Protein AF-A0A8T4UN15-F1 (afdb_monomer)

Mean predicted aligned error: 7.24 Å

Radius of gyration: 23.16 Å; Cα contacts (8 Å, |Δi|>4): 107; chains: 1; bounding box: 73×27×54 Å

Secondary structure (DSSP, 8-state):
-HHHHHHHHHHHHHHHHHH-HHHHHHHHHHHHHHHHHHHHHTTGGGGB-TTT-SBPPPSSHHHHHHHHHHHHHHHHSS--SEETTSSTTT-EEGGGS--HHHHHHHHHHHHHHHH-TT--HHHHHHHHHHHHHHHHHHHH-

Foldseek 3Di:
DVVVVVVVVVVVVVVVCVVPVVVVVVVVLVVVLVVLLVVLCVCQVVQQDPVPRFGHADPDPVLVVLLVQLVVCLVPVHGDQFACVPPPPVTDRCVPDPNVSSVVLNVVCVVVCVVPVVDDSSNSSSCVVSVVVSVVSVVVD

Sequence (141 aa):
MEHSEIEQRKEKFLASIKENKNLISYIILAIIAFFAAYIRTRNLKWFIDITTGKYLPGPEADTFVFLRYAQYILEHGSLMAHDMMRYFPLGLDTKGEATLISYVIVYLYKIIHFFNSAVTLEYIDVIYPVIFFVISLVCFF

pLDDT: mean 89.18, std 8.79, range [54.94, 97.5]

Solvent-accessible surface area (backbone atoms only — not comparable to full-atom values): 8056 Å² total; per-residue (Å²): 116,73,70,59,57,55,50,54,52,50,52,54,52,54,50,56,50,67,74,39,49,68,60,52,52,52,51,52,48,51,51,51,41,50,53,56,42,54,62,63,56,68,56,54,77,75,34,45,38,89,88,78,71,42,51,43,55,60,95,50,74,64,41,52,53,34,50,52,46,20,51,45,24,69,76,68,73,48,70,66,66,58,40,63,90,40,64,72,93,79,31,34,66,44,84,84,48,89,52,65,60,19,52,50,40,42,53,52,30,55,60,50,28,73,80,36,76,85,60,49,66,45,51,35,63,59,46,46,65,52,54,53,49,46,53,47,55,64,74,76,106

Structure (mmCIF, N/CA/C/O backbone):
data_AF-A0A8T4UN15-F1
#
_entry.id   AF-A0A8T4UN15-F1
#
loop_
_atom_site.group_PDB
_atom_site.id
_atom_site.type_symbol
_atom_site.label_atom_id
_atom_site.label_alt_id
_atom_site.label_comp_id
_atom_site.label_asym_id
_atom_site.label_entity_id
_atom_site.label_seq_id
_atom_site.pdbx_PDB_ins_code
_atom_site.Cartn_x
_atom_site.Cartn_y
_atom_site.Cartn_z
_atom_site.occupancy
_atom_site.B_iso_or_equiv
_atom_site.auth_seq_id
_atom_site.auth_comp_id
_atom_site.auth_asym_id
_atom_site.auth_atom_id
_atom_site.pdbx_PDB_model_num
ATOM 1 N N . MET A 1 1 ? -45.561 4.616 37.321 1.00 54.94 1 MET A N 1
ATOM 2 C CA . MET A 1 1 ? -45.283 3.263 36.784 1.00 54.94 1 MET A CA 1
ATOM 3 C C . MET A 1 1 ? -44.251 3.307 35.657 1.00 54.94 1 MET A C 1
ATOM 5 O O . MET A 1 1 ? -43.368 2.468 35.652 1.00 54.94 1 MET A O 1
ATOM 9 N N . GLU A 1 2 ? -44.267 4.324 34.791 1.00 57.41 2 GLU A N 1
ATOM 10 C CA . GLU A 1 2 ? -43.344 4.477 33.647 1.00 57.41 2 GLU A CA 1
ATOM 11 C C . GLU A 1 2 ? -41.844 4.595 34.013 1.00 57.41 2 GLU A C 1
ATOM 13 O O . GLU A 1 2 ? -40.986 4.031 33.341 1.00 57.41 2 GLU A O 1
ATOM 18 N N . HIS A 1 3 ? -41.508 5.248 35.134 1.00 57.22 3 HIS A N 1
ATOM 19 C CA . HIS A 1 3 ? -40.113 5.381 35.587 1.00 57.22 3 HIS A CA 1
ATOM 20 C C . HIS A 1 3 ? -39.442 4.045 35.960 1.00 57.22 3 HIS A C 1
ATOM 22 O O . HIS A 1 3 ? -38.236 3.897 35.772 1.00 57.22 3 HIS A O 1
ATOM 28 N N . SER A 1 4 ? -40.218 3.060 36.425 1.00 69.06 4 SER A N 1
ATOM 29 C CA . SER A 1 4 ? -39.709 1.755 36.873 1.00 69.06 4 SER A CA 1
ATOM 30 C C . SER A 1 4 ? -39.278 0.861 35.704 1.00 69.06 4 SER A C 1
ATOM 32 O O . SER A 1 4 ? -38.279 0.150 35.807 1.00 69.06 4 SER A O 1
ATOM 34 N N . GLU A 1 5 ? -39.973 0.930 34.565 1.00 73.62 5 GLU A N 1
ATOM 35 C CA . GLU A 1 5 ? -39.600 0.160 33.372 1.00 73.62 5 GLU A CA 1
ATOM 36 C C . GLU A 1 5 ? -38.311 0.680 32.725 1.00 73.62 5 GLU A C 1
ATOM 38 O O . GLU A 1 5 ? -37.494 -0.105 32.238 1.00 73.62 5 GLU A O 1
ATOM 43 N N . ILE A 1 6 ? -38.100 2.001 32.735 1.00 77.19 6 ILE A N 1
ATOM 44 C CA . ILE A 1 6 ? -36.885 2.622 32.192 1.00 77.19 6 ILE A CA 1
ATOM 45 C C . ILE A 1 6 ? -35.660 2.220 33.026 1.00 77.19 6 ILE A C 1
ATOM 47 O O . ILE A 1 6 ? -34.611 1.911 32.458 1.00 77.19 6 ILE A O 1
ATOM 51 N N . GLU A 1 7 ? -35.781 2.180 34.355 1.00 81.75 7 GLU A N 1
ATOM 52 C CA . GLU A 1 7 ? -34.698 1.733 35.242 1.00 81.75 7 GLU A CA 1
ATOM 53 C C . GLU A 1 7 ? -34.371 0.249 35.058 1.00 81.75 7 GLU A C 1
ATOM 55 O O . GLU A 1 7 ? -33.204 -0.096 34.868 1.00 81.75 7 GLU A O 1
ATOM 60 N N . GLN A 1 8 ? -35.381 -0.622 34.977 1.00 77.88 8 GLN A N 1
ATOM 61 C CA . GLN A 1 8 ? -35.159 -2.052 34.723 1.00 77.88 8 GLN A CA 1
ATOM 62 C C 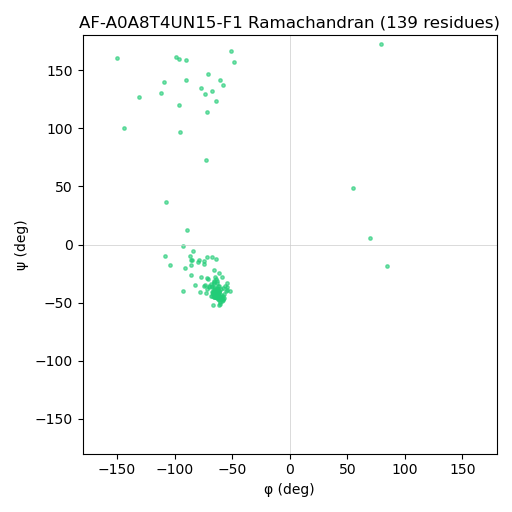. GLN A 1 8 ? -34.500 -2.319 33.362 1.00 77.88 8 GLN A C 1
ATOM 64 O O . GLN A 1 8 ? -33.668 -3.221 33.232 1.00 77.88 8 GLN A O 1
ATOM 69 N N . ARG A 1 9 ? -34.833 -1.531 32.330 1.00 76.44 9 ARG A N 1
ATOM 70 C CA . ARG A 1 9 ? -34.172 -1.615 31.016 1.00 76.44 9 ARG A CA 1
ATOM 71 C C . ARG A 1 9 ? -32.709 -1.177 31.085 1.00 76.44 9 ARG A C 1
ATOM 73 O O . ARG A 1 9 ? -31.863 -1.828 30.472 1.00 76.44 9 ARG A O 1
ATOM 80 N N . LYS A 1 10 ? -32.399 -0.123 31.847 1.00 77.25 10 LYS A N 1
ATOM 81 C CA . LYS A 1 10 ? -31.019 0.336 32.069 1.00 77.25 10 LYS A CA 1
ATOM 82 C C . LYS A 1 10 ? -30.187 -0.709 32.811 1.00 77.25 10 LYS A C 1
ATOM 84 O O . LYS A 1 10 ? -29.070 -0.985 32.385 1.00 77.25 10 LYS A O 1
ATOM 89 N N . GLU A 1 11 ? -30.724 -1.332 33.857 1.00 76.12 11 GLU A N 1
ATOM 90 C CA . GLU A 1 11 ? -30.003 -2.374 34.600 1.00 76.12 11 GLU A CA 1
ATOM 91 C C . GLU A 1 11 ? -29.742 -3.627 33.761 1.00 76.12 11 GLU A C 1
ATOM 93 O O . GLU A 1 11 ? -28.620 -4.133 33.758 1.00 76.12 11 GLU A O 1
ATOM 98 N N . LYS A 1 12 ? -30.728 -4.092 32.981 1.00 76.19 12 LYS A N 1
ATOM 99 C CA . LYS A 1 12 ? -30.531 -5.222 32.056 1.00 76.19 12 LYS A CA 1
ATOM 100 C C . LYS A 1 12 ? -29.475 -4.917 30.994 1.00 76.19 12 LYS A C 1
ATOM 102 O O . LYS A 1 12 ? -28.647 -5.773 30.690 1.00 76.19 12 LYS A O 1
ATOM 107 N N . PHE A 1 13 ? -29.469 -3.695 30.464 1.00 73.44 13 PHE A N 1
ATOM 108 C CA . PHE A 1 13 ? -28.459 -3.245 29.507 1.00 73.44 13 PHE A CA 1
ATOM 109 C C . PHE A 1 13 ? -27.056 -3.203 30.135 1.00 73.44 13 PHE A C 1
ATOM 111 O O . PHE A 1 13 ? -26.107 -3.738 29.563 1.00 73.44 13 PHE A O 1
ATOM 118 N N . LEU A 1 14 ? -26.927 -2.653 31.346 1.00 73.06 14 LEU A N 1
ATOM 119 C CA . LEU A 1 14 ? -25.663 -2.610 32.088 1.00 73.06 14 LEU A CA 1
ATOM 120 C C . LEU A 1 14 ? -25.150 -4.011 32.457 1.00 73.06 14 LEU A C 1
ATOM 122 O O . LEU A 1 14 ? -23.948 -4.264 32.363 1.00 73.06 14 LEU A O 1
ATOM 126 N N . ALA A 1 15 ? -26.038 -4.932 32.835 1.00 72.81 15 ALA A N 1
ATOM 127 C CA . ALA A 1 15 ? -25.683 -6.320 33.121 1.00 72.81 15 ALA A CA 1
ATOM 128 C C . ALA A 1 15 ? -25.169 -7.043 31.865 1.00 72.81 15 ALA A C 1
ATOM 130 O O . ALA A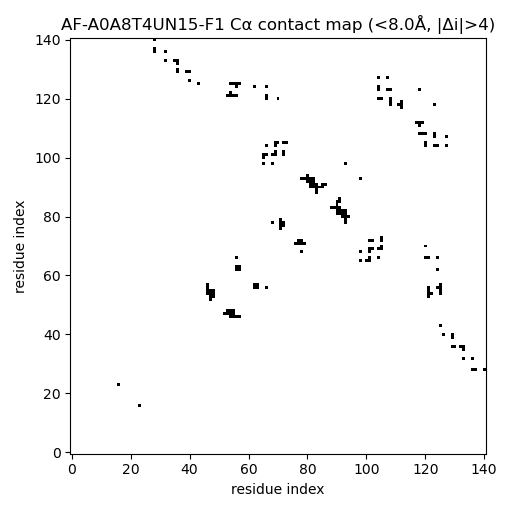 1 15 ? -24.104 -7.655 31.907 1.00 72.81 15 ALA A O 1
ATOM 131 N N . SER A 1 16 ? -25.854 -6.877 30.729 1.00 64.69 16 SER A N 1
ATOM 132 C CA . SER A 1 16 ? -25.465 -7.490 29.451 1.00 64.69 16 SER A CA 1
ATOM 133 C C . SER A 1 16 ? -24.132 -6.942 28.912 1.00 64.69 16 SER A C 1
ATOM 135 O O . SER A 1 16 ? -23.331 -7.684 28.338 1.00 64.69 16 SER A O 1
ATOM 137 N N . ILE A 1 17 ? -23.838 -5.662 29.174 1.00 65.69 17 ILE A N 1
ATOM 138 C CA . ILE A 1 17 ? -22.530 -5.043 28.905 1.00 65.69 17 ILE A CA 1
ATOM 139 C C . ILE A 1 17 ? -21.434 -5.637 29.797 1.00 65.69 17 ILE A C 1
ATOM 141 O O . ILE A 1 17 ? -20.316 -5.893 29.350 1.00 65.69 17 ILE A O 1
ATOM 145 N N . LYS A 1 18 ? -21.732 -5.856 31.079 1.00 65.69 18 LYS A N 1
ATOM 146 C CA . LYS A 1 18 ? -20.759 -6.374 32.047 1.00 65.69 18 LYS A CA 1
ATOM 147 C C . LYS A 1 18 ? -20.428 -7.850 31.813 1.00 65.69 18 LYS A C 1
ATOM 149 O O . LYS A 1 18 ? -19.311 -8.259 32.128 1.00 65.69 18 LYS A O 1
ATOM 154 N N . GLU A 1 19 ? -21.369 -8.610 31.264 1.00 75.06 19 GLU A N 1
ATOM 155 C CA . GLU A 1 19 ? -21.214 -10.018 30.888 1.00 75.06 19 GLU A CA 1
ATOM 156 C C . GLU A 1 19 ? -20.376 -10.180 29.605 1.00 75.06 19 GLU A C 1
ATOM 158 O O . GLU A 1 19 ? -19.525 -11.061 29.530 1.00 75.06 19 GLU A O 1
ATOM 163 N N . ASN A 1 20 ? -20.511 -9.259 28.641 1.00 79.25 20 ASN A N 1
ATOM 164 C CA . ASN A 1 20 ? -19.876 -9.345 27.318 1.00 79.25 20 ASN A CA 1
ATOM 165 C C . ASN A 1 20 ? -18.709 -8.363 27.108 1.00 79.25 20 ASN A C 1
ATOM 167 O O . ASN A 1 20 ? -18.517 -7.840 26.007 1.00 79.25 20 ASN A O 1
ATOM 171 N N . LYS A 1 21 ? -17.902 -8.104 28.144 1.00 77.94 21 LYS A N 1
ATOM 172 C CA . LYS A 1 21 ? -16.795 -7.125 28.086 1.00 77.94 21 LYS A CA 1
ATOM 173 C C . LYS A 1 21 ? -15.848 -7.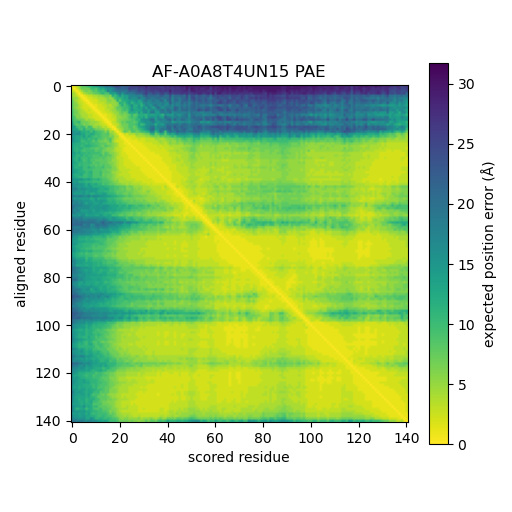337 26.901 1.00 77.94 21 LYS A C 1
ATOM 175 O O . LYS A 1 21 ? -15.463 -6.366 26.263 1.00 77.94 21 LYS A O 1
ATOM 180 N N . ASN A 1 22 ? -15.523 -8.588 26.572 1.00 83.31 22 ASN A N 1
ATOM 181 C CA . ASN A 1 22 ? -14.628 -8.905 25.454 1.00 83.31 22 ASN A CA 1
ATOM 182 C C . ASN A 1 22 ? -15.253 -8.542 24.098 1.00 83.31 22 ASN A C 1
ATOM 184 O O . ASN A 1 22 ? -14.588 -7.952 23.253 1.00 83.31 22 ASN A O 1
ATOM 188 N N . LEU A 1 23 ? -16.547 -8.827 23.910 1.00 85.12 23 LEU A N 1
ATOM 189 C CA . LEU A 1 23 ? -17.271 -8.467 22.688 1.00 85.12 23 LEU A CA 1
ATOM 190 C C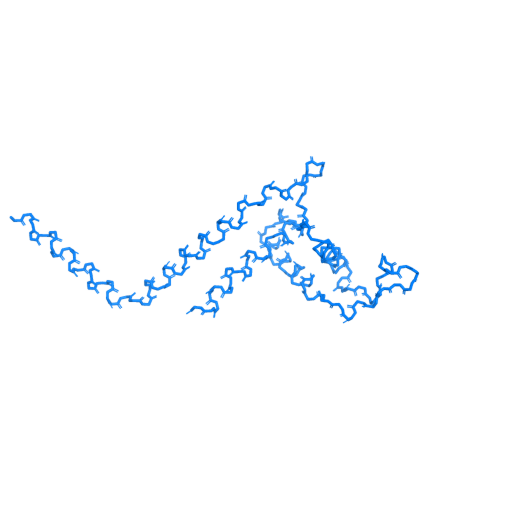 . LEU A 1 23 ? -17.320 -6.947 22.509 1.00 85.12 23 LEU A C 1
ATOM 192 O O . LEU A 1 23 ? -17.113 -6.449 21.407 1.00 85.12 23 LEU A O 1
ATOM 196 N N . ILE A 1 24 ? -17.542 -6.206 23.596 1.00 86.56 24 ILE A N 1
ATOM 197 C CA . ILE A 1 24 ? -17.533 -4.740 23.573 1.00 86.56 24 ILE A CA 1
ATOM 198 C C . ILE A 1 24 ? -16.155 -4.209 23.191 1.00 86.56 24 ILE A C 1
ATOM 200 O O . ILE A 1 24 ? -16.074 -3.321 22.347 1.00 86.56 24 ILE A O 1
ATOM 204 N N . SER A 1 25 ? -15.081 -4.771 23.749 1.00 88.25 25 SER A N 1
ATOM 205 C CA . SER A 1 25 ? -13.716 -4.402 23.370 1.00 88.25 25 SER A CA 1
ATOM 206 C C . SER A 1 25 ? -13.461 -4.621 21.874 1.00 88.25 25 SER A C 1
ATOM 208 O O . SER A 1 25 ? -12.944 -3.721 21.216 1.00 88.25 25 SER A O 1
ATOM 210 N N . TYR A 1 26 ? -13.896 -5.751 21.303 1.00 90.56 26 TYR A N 1
ATOM 211 C CA . TYR A 1 26 ? -13.769 -6.003 19.862 1.00 90.56 26 TYR A CA 1
ATOM 212 C C . TYR A 1 26 ? -14.644 -5.083 19.005 1.00 90.56 26 TYR A C 1
ATOM 214 O O . TYR A 1 26 ? -14.205 -4.643 17.945 1.00 90.56 26 TYR A O 1
ATOM 222 N N . ILE A 1 27 ? -15.855 -4.744 19.456 1.00 91.25 27 ILE A N 1
ATOM 223 C CA . ILE A 1 27 ? -16.720 -3.777 18.764 1.00 91.25 27 ILE A CA 1
ATOM 224 C C . ILE A 1 27 ? -16.062 -2.394 18.754 1.00 91.25 27 ILE A C 1
ATOM 226 O O . ILE A 1 27 ? -16.017 -1.743 17.712 1.00 91.25 27 ILE A O 1
ATOM 230 N N . ILE A 1 28 ? -15.515 -1.952 19.889 1.00 91.62 28 ILE A N 1
ATOM 231 C CA . ILE A 1 28 ? -14.793 -0.679 19.986 1.00 91.62 28 ILE A CA 1
ATOM 232 C C . ILE A 1 28 ? -13.572 -0.696 19.062 1.00 91.62 28 ILE A C 1
ATOM 234 O O . ILE A 1 28 ? -13.370 0.258 18.312 1.00 91.62 28 ILE A O 1
ATOM 238 N N . LEU A 1 29 ? -12.800 -1.786 19.053 1.00 92.81 29 LEU A N 1
ATOM 239 C CA . LEU A 1 29 ? -11.663 -1.947 18.150 1.00 92.81 29 LEU A CA 1
ATOM 240 C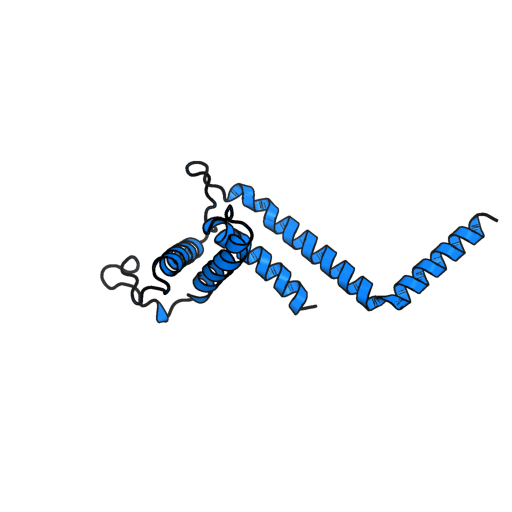 C . LEU A 1 29 ? -12.092 -1.875 16.679 1.00 92.81 29 LEU A C 1
ATOM 242 O O . LEU A 1 29 ? -11.469 -1.157 15.901 1.00 92.81 29 LEU A O 1
ATOM 246 N N . ALA A 1 30 ? -13.173 -2.559 16.299 1.00 93.62 30 ALA A N 1
ATOM 247 C CA . ALA A 1 30 ? -13.701 -2.527 14.938 1.00 93.62 30 ALA A CA 1
ATOM 248 C C . ALA A 1 30 ? -14.133 -1.111 14.527 1.00 93.62 30 ALA A C 1
ATOM 250 O O . ALA A 1 30 ? -13.842 -0.677 13.412 1.00 93.62 30 ALA A O 1
ATOM 251 N N . ILE A 1 31 ? -14.765 -0.361 15.437 1.00 94.81 31 ILE A N 1
ATOM 252 C CA . ILE A 1 31 ? -15.131 1.044 15.218 1.00 94.81 31 ILE A CA 1
ATOM 253 C C . ILE A 1 31 ? -13.873 1.897 15.009 1.00 94.81 31 ILE A C 1
ATOM 255 O O . ILE A 1 31 ? -13.808 2.666 14.049 1.00 94.81 31 ILE A O 1
ATOM 259 N N . ILE A 1 32 ? -12.854 1.742 15.860 1.00 94.19 32 ILE A N 1
ATOM 260 C CA . ILE A 1 32 ? -11.583 2.473 15.739 1.00 94.19 32 ILE A CA 1
ATOM 261 C C . ILE A 1 32 ? -10.897 2.143 14.411 1.00 94.19 32 ILE A C 1
ATOM 263 O O . ILE A 1 32 ? -10.494 3.056 13.690 1.00 94.19 32 ILE A O 1
ATOM 267 N N . ALA A 1 33 ? -10.801 0.861 14.057 1.00 94.75 33 ALA A N 1
ATOM 268 C CA . ALA A 1 33 ? -10.197 0.411 12.810 1.00 94.75 33 ALA A CA 1
ATOM 269 C C . ALA A 1 33 ? -10.945 0.964 11.588 1.00 94.75 33 ALA A C 1
ATOM 271 O O . ALA A 1 33 ? -10.311 1.477 10.663 1.00 94.75 33 ALA A O 1
ATOM 272 N N . PHE A 1 34 ? -12.281 0.946 11.614 1.00 95.00 34 PHE A N 1
ATOM 273 C CA . PHE A 1 34 ? -13.115 1.521 10.561 1.00 95.00 34 PHE A CA 1
ATOM 274 C C . PHE A 1 34 ? -12.877 3.024 10.403 1.00 95.00 34 PHE A C 1
ATOM 276 O O . PHE A 1 34 ? -12.581 3.482 9.299 1.00 95.00 34 PHE A O 1
ATOM 283 N N . PHE A 1 35 ? -12.944 3.800 11.490 1.00 95.94 35 PHE A N 1
ATOM 284 C CA . PHE A 1 35 ? -12.695 5.242 11.425 1.00 95.94 35 PHE A CA 1
ATOM 285 C C . PHE A 1 35 ? -11.265 5.556 10.982 1.00 95.94 35 PHE A C 1
ATOM 287 O O . PHE A 1 35 ? -11.049 6.477 10.193 1.00 95.94 35 PHE A O 1
ATOM 294 N N . ALA A 1 36 ? -10.283 4.779 11.430 1.00 93.12 36 ALA A N 1
ATOM 295 C CA . ALA A 1 36 ? -8.894 4.999 11.069 1.00 93.12 36 ALA A CA 1
ATOM 296 C C . ALA A 1 36 ? -8.602 4.676 9.593 1.00 93.12 36 ALA A C 1
ATOM 298 O O . ALA A 1 36 ? -7.817 5.396 8.963 1.00 93.12 36 ALA A O 1
ATOM 299 N N . ALA A 1 37 ? -9.250 3.651 9.030 1.00 94.94 37 ALA A N 1
ATOM 300 C CA . ALA A 1 37 ? -9.237 3.372 7.595 1.00 94.94 37 ALA A CA 1
ATOM 301 C C . ALA A 1 37 ? -9.988 4.459 6.811 1.00 94.94 37 ALA A C 1
ATOM 303 O O . ALA A 1 37 ? -9.487 4.976 5.810 1.00 94.94 37 ALA A O 1
ATOM 304 N N . TYR A 1 38 ? -11.159 4.873 7.301 1.00 94.75 38 TYR A N 1
ATOM 305 C CA . TYR A 1 38 ? -11.968 5.920 6.686 1.00 94.75 38 TYR A CA 1
ATOM 306 C C . TYR A 1 38 ? -11.193 7.234 6.556 1.00 94.75 38 TYR A C 1
ATOM 308 O O . TYR A 1 38 ? -11.159 7.810 5.474 1.00 94.75 38 TYR A O 1
ATOM 316 N N . ILE A 1 39 ? -10.505 7.678 7.613 1.00 94.38 39 ILE A N 1
ATOM 317 C CA . ILE A 1 39 ? -9.695 8.905 7.590 1.00 94.38 39 ILE A CA 1
ATOM 318 C C . ILE A 1 39 ? -8.554 8.796 6.567 1.00 94.38 39 ILE A C 1
ATOM 320 O O . ILE A 1 39 ? -8.354 9.721 5.780 1.00 94.38 39 ILE A O 1
ATOM 324 N N . ARG A 1 40 ? -7.835 7.666 6.525 1.00 90.94 40 ARG A N 1
ATOM 325 C CA . ARG A 1 40 ? -6.685 7.475 5.619 1.00 90.94 40 ARG A CA 1
ATOM 326 C C . ARG A 1 40 ? -7.086 7.395 4.147 1.00 90.94 40 ARG A C 1
ATOM 328 O O . ARG A 1 40 ? -6.375 7.908 3.289 1.00 90.94 40 ARG A O 1
ATOM 335 N N . THR A 1 41 ? -8.250 6.827 3.849 1.00 93.44 41 THR A N 1
ATOM 336 C CA . THR A 1 41 ? -8.766 6.731 2.474 1.00 93.44 41 THR A CA 1
ATOM 337 C C . THR A 1 41 ? -9.289 8.064 1.925 1.00 93.44 41 THR A C 1
ATOM 339 O O . THR A 1 41 ? -9.389 8.221 0.709 1.00 93.44 41 THR A O 1
ATOM 342 N N . ARG A 1 42 ? -9.561 9.078 2.765 1.00 92.31 42 ARG A N 1
ATOM 343 C CA . ARG A 1 42 ? -10.063 10.393 2.300 1.00 92.31 42 ARG A CA 1
ATOM 344 C C . ARG A 1 42 ? -9.136 11.093 1.312 1.00 92.31 42 ARG A C 1
ATOM 346 O O . ARG A 1 42 ? -9.621 11.870 0.486 1.00 92.31 42 ARG A O 1
ATOM 353 N N . ASN A 1 43 ? -7.837 10.820 1.395 1.00 86.88 43 ASN A N 1
ATOM 354 C CA . ASN A 1 43 ? -6.845 11.467 0.551 1.00 86.88 43 ASN A CA 1
ATOM 355 C C . ASN A 1 43 ? -6.637 10.766 -0.799 1.00 86.88 43 ASN A C 1
ATOM 357 O O . ASN A 1 43 ? -6.037 11.369 -1.680 1.00 86.88 43 ASN A O 1
ATOM 361 N N . LEU A 1 44 ? -7.193 9.563 -1.012 1.00 88.00 44 LEU A N 1
ATOM 362 C CA . LEU A 1 44 ? -7.010 8.769 -2.241 1.00 88.00 44 LEU A CA 1
ATOM 363 C C . LEU A 1 44 ? -7.364 9.529 -3.520 1.00 88.00 44 LEU A C 1
ATOM 365 O O . LEU A 1 44 ? -6.700 9.370 -4.535 1.00 88.00 44 LEU A O 1
ATOM 369 N N . LYS A 1 45 ? -8.394 10.379 -3.473 1.00 88.06 45 LYS A N 1
ATOM 370 C CA . LYS A 1 45 ? -8.828 11.167 -4.636 1.00 88.06 45 LYS A CA 1
ATOM 371 C C . LYS A 1 45 ? -7.752 12.123 -5.165 1.00 88.06 45 LYS A C 1
ATOM 373 O O . LYS A 1 45 ? -7.818 12.513 -6.322 1.00 88.06 45 LYS A O 1
ATOM 378 N N . TRP A 1 46 ? -6.801 12.523 -4.320 1.00 86.44 46 TRP A N 1
ATOM 379 C CA . TRP A 1 46 ? -5.710 13.428 -4.689 1.00 86.44 46 TRP A CA 1
ATOM 380 C C . TRP A 1 46 ? -4.530 12.695 -5.325 1.00 86.44 46 TRP A C 1
ATOM 382 O O . TRP A 1 46 ? -3.676 13.333 -5.926 1.00 86.44 46 TRP A O 1
ATOM 392 N N . PHE A 1 47 ? -4.505 11.367 -5.216 1.00 87.00 47 PHE A N 1
ATOM 393 C CA . PHE A 1 47 ? -3.504 10.504 -5.831 1.00 87.00 47 PHE A CA 1
ATOM 394 C C . PHE A 1 47 ? -3.905 10.059 -7.236 1.00 87.00 47 PHE A C 1
ATOM 396 O O . PHE A 1 47 ? -3.305 9.141 -7.765 1.00 87.00 47 PHE A O 1
ATOM 403 N N . ILE A 1 48 ? -4.926 10.658 -7.850 1.00 89.69 48 ILE A N 1
ATOM 404 C CA . ILE A 1 48 ? -5.315 10.331 -9.223 1.00 89.69 48 ILE A CA 1
ATOM 405 C C . ILE A 1 48 ? -4.654 11.340 -10.156 1.00 89.69 48 ILE A C 1
ATOM 407 O O . ILE A 1 48 ? -4.893 12.544 -10.051 1.00 89.69 48 ILE A O 1
ATOM 411 N N . ASP A 1 49 ? -3.832 10.842 -11.073 1.00 87.12 49 ASP A N 1
ATOM 412 C CA . ASP A 1 49 ? -3.235 11.648 -12.129 1.00 87.12 49 ASP A CA 1
ATOM 413 C C . ASP A 1 49 ? -4.330 12.190 -13.056 1.00 87.12 49 ASP A C 1
ATOM 415 O O . ASP A 1 49 ? -5.097 11.435 -13.654 1.00 87.12 49 ASP A O 1
ATOM 419 N N . ILE A 1 50 ? -4.382 13.512 -13.203 1.00 88.12 50 ILE A N 1
ATOM 420 C CA . ILE A 1 50 ? -5.357 14.200 -14.056 1.00 88.12 50 ILE A CA 1
ATOM 421 C C . ILE A 1 50 ? -5.173 13.901 -15.551 1.00 88.12 50 ILE A C 1
ATOM 423 O O . ILE A 1 50 ? -6.110 14.087 -16.324 1.00 88.12 50 ILE A O 1
ATOM 427 N N . THR A 1 51 ? -3.981 13.466 -15.968 1.00 89.62 51 THR A N 1
ATOM 428 C CA . THR A 1 51 ? -3.641 13.196 -17.372 1.00 89.62 51 THR A CA 1
ATOM 429 C C . THR A 1 51 ? -3.886 11.742 -17.762 1.00 89.62 51 THR A C 1
ATOM 431 O O . THR A 1 51 ? -4.384 11.479 -18.856 1.00 89.62 51 THR A O 1
ATOM 434 N N . THR A 1 52 ? -3.570 10.795 -16.873 1.00 87.62 52 THR A N 1
ATOM 435 C CA . THR A 1 52 ? -3.681 9.353 -17.152 1.00 87.62 52 THR A CA 1
ATOM 436 C C . THR A 1 52 ? -4.897 8.697 -16.500 1.00 87.62 52 THR A C 1
ATOM 438 O O . THR A 1 52 ? -5.283 7.600 -16.904 1.00 87.62 52 THR A O 1
ATOM 441 N N . GLY A 1 53 ? -5.503 9.333 -15.493 1.00 87.62 53 GLY A N 1
ATOM 442 C CA . GLY A 1 53 ? -6.590 8.766 -14.691 1.00 87.62 53 GLY A CA 1
ATOM 443 C C . GLY A 1 53 ? -6.156 7.624 -13.767 1.00 87.62 53 GLY A C 1
ATOM 444 O O . GLY A 1 53 ? -7.007 6.988 -13.145 1.00 87.62 53 GLY A O 1
ATOM 445 N N . LYS A 1 54 ? -4.851 7.337 -13.682 1.00 88.25 54 LYS A N 1
ATOM 446 C CA . LYS A 1 54 ? -4.294 6.267 -12.848 1.00 88.25 54 LYS A CA 1
ATOM 447 C C . LYS A 1 54 ? -3.948 6.773 -11.454 1.00 88.25 54 LYS A C 1
ATOM 449 O O . LYS A 1 54 ? -3.728 7.964 -11.247 1.00 88.25 54 LYS A O 1
ATOM 454 N N . TYR A 1 55 ? -3.865 5.842 -10.507 1.00 90.19 55 TYR A N 1
ATOM 455 C CA . TYR A 1 55 ? -3.298 6.133 -9.198 1.00 90.19 55 TYR A CA 1
ATOM 456 C C . TYR A 1 55 ? -1.796 6.409 -9.330 1.00 90.19 55 TYR A C 1
ATOM 458 O O . TYR A 1 55 ? -1.072 5.668 -9.991 1.00 90.19 55 TYR A O 1
ATOM 466 N N . LEU A 1 56 ? -1.353 7.493 -8.712 1.00 89.00 56 LEU A N 1
ATOM 467 C CA . LEU A 1 56 ? 0.039 7.853 -8.525 1.00 89.00 56 LEU A CA 1
ATOM 468 C C . LEU A 1 56 ? 0.527 7.245 -7.211 1.00 89.00 56 LEU A C 1
ATOM 470 O O . LEU A 1 56 ? -0.219 7.286 -6.226 1.00 89.00 56 LEU A O 1
ATOM 474 N N . PRO A 1 57 ? 1.776 6.754 -7.173 1.00 85.69 57 PRO A N 1
ATOM 475 C CA . PRO A 1 57 ? 2.469 6.477 -5.922 1.00 85.69 57 PRO A CA 1
ATOM 476 C C . PRO A 1 57 ? 2.433 7.677 -4.969 1.00 85.69 57 PRO A C 1
ATOM 478 O O . PRO A 1 57 ? 2.110 8.806 -5.359 1.00 85.69 57 PRO A O 1
ATOM 481 N N . GLY A 1 58 ? 2.797 7.434 -3.711 1.00 79.50 58 GLY A N 1
ATOM 482 C CA . GLY A 1 58 ? 3.021 8.501 -2.735 1.00 79.50 58 GLY A CA 1
ATOM 483 C C . GLY A 1 58 ? 3.929 9.624 -3.275 1.00 79.50 58 GLY A C 1
ATOM 484 O O . GLY A 1 58 ? 4.707 9.414 -4.205 1.00 79.50 58 GLY A O 1
ATOM 485 N N . PRO A 1 59 ? 3.867 10.852 -2.724 1.00 78.62 59 PRO A N 1
ATOM 486 C CA . PRO A 1 59 ? 4.747 11.935 -3.169 1.00 78.62 59 PRO A CA 1
ATOM 487 C C . PRO A 1 59 ? 6.236 11.645 -2.902 1.00 78.62 59 PRO A C 1
ATOM 489 O O . PRO A 1 59 ? 7.102 12.367 -3.397 1.00 78.62 59 PRO A O 1
ATOM 492 N N . GLU A 1 60 ? 6.554 10.630 -2.097 1.00 85.62 60 GLU A N 1
ATOM 493 C CA . GLU A 1 60 ? 7.916 10.249 -1.756 1.00 85.62 60 GLU A CA 1
ATOM 494 C C . GLU A 1 60 ? 8.589 9.490 -2.907 1.00 85.62 60 GLU A C 1
ATOM 496 O O . GLU A 1 60 ? 8.025 8.549 -3.466 1.00 85.62 60 GLU A O 1
ATOM 501 N N . ALA A 1 61 ? 9.840 9.847 -3.217 1.00 85.62 61 ALA A N 1
ATOM 502 C CA . ALA A 1 61 ? 10.615 9.235 -4.301 1.00 85.62 61 ALA A CA 1
ATOM 503 C C . ALA A 1 61 ? 10.716 7.700 -4.194 1.00 85.62 61 ALA A C 1
ATOM 505 O O . ALA A 1 61 ? 10.717 7.005 -5.211 1.00 85.62 61 ALA A O 1
ATOM 506 N N . ASP A 1 62 ? 10.751 7.168 -2.971 1.00 87.94 62 ASP A N 1
ATOM 507 C CA . ASP A 1 62 ? 10.886 5.733 -2.718 1.00 87.94 62 ASP A CA 1
ATOM 508 C C . ASP A 1 62 ? 9.662 4.937 -3.199 1.00 87.94 62 ASP A C 1
ATOM 510 O O . ASP A 1 62 ? 9.805 3.814 -3.683 1.00 87.94 62 ASP A O 1
ATOM 514 N N . THR A 1 63 ? 8.461 5.524 -3.151 1.00 90.25 63 THR A N 1
ATOM 515 C CA . THR A 1 63 ? 7.226 4.844 -3.586 1.00 90.25 63 THR A CA 1
ATOM 516 C C . THR A 1 63 ? 7.229 4.561 -5.089 1.00 90.25 63 THR A C 1
ATOM 518 O O . THR A 1 63 ? 6.856 3.471 -5.518 1.00 90.25 63 THR A O 1
ATOM 521 N N . PHE A 1 64 ? 7.781 5.471 -5.896 1.00 92.06 64 PHE A N 1
ATOM 522 C CA . PHE A 1 64 ? 7.985 5.245 -7.329 1.00 92.06 64 PHE A CA 1
ATOM 523 C C . PHE A 1 64 ? 8.959 4.093 -7.599 1.00 92.06 64 PHE A C 1
ATOM 525 O O . PHE A 1 64 ? 8.758 3.311 -8.533 1.00 92.06 64 PHE A O 1
ATOM 532 N N . VAL A 1 65 ? 10.011 3.960 -6.783 1.00 93.38 65 VAL A N 1
ATOM 533 C CA . VAL A 1 65 ? 10.947 2.833 -6.883 1.00 93.38 65 VAL A CA 1
ATOM 534 C C . VAL A 1 65 ? 10.234 1.529 -6.538 1.00 93.38 65 VAL A C 1
ATOM 536 O O . VAL A 1 65 ? 10.365 0.560 -7.290 1.00 93.38 65 VAL A O 1
ATOM 539 N N . PHE A 1 66 ? 9.439 1.509 -5.464 1.00 94.31 66 PHE A N 1
ATOM 540 C CA . PHE A 1 66 ? 8.697 0.316 -5.063 1.00 94.31 66 PHE A CA 1
ATOM 541 C C . PHE A 1 66 ? 7.680 -0.123 -6.108 1.00 94.31 66 PHE A C 1
ATOM 543 O O . PHE A 1 66 ? 7.638 -1.321 -6.406 1.00 94.31 66 PHE A O 1
ATOM 550 N N . LEU A 1 67 ? 6.933 0.815 -6.700 1.00 95.00 67 LEU A N 1
ATOM 551 C CA . LEU A 1 67 ? 5.988 0.518 -7.772 1.00 95.00 67 LEU A CA 1
ATOM 552 C C . LEU A 1 67 ? 6.706 -0.034 -9.009 1.00 95.00 67 LEU A C 1
ATOM 554 O O . LEU A 1 67 ? 6.279 -1.053 -9.550 1.00 95.00 67 LEU A O 1
ATOM 558 N N . ARG A 1 68 ? 7.817 0.575 -9.443 1.00 94.75 68 ARG A N 1
ATOM 559 C CA . ARG A 1 68 ? 8.579 0.075 -10.603 1.00 94.75 68 ARG A CA 1
ATOM 560 C C . ARG A 1 68 ? 9.127 -1.329 -10.356 1.00 94.75 68 ARG A C 1
ATOM 562 O O . ARG A 1 68 ? 9.052 -2.191 -11.227 1.00 94.75 68 ARG A O 1
ATOM 569 N N . TYR A 1 69 ? 9.668 -1.575 -9.168 1.00 95.75 69 TYR A N 1
ATOM 570 C CA . TYR A 1 69 ? 10.121 -2.907 -8.775 1.00 95.75 69 TYR A CA 1
ATOM 571 C C . TYR A 1 69 ? 8.955 -3.900 -8.727 1.00 95.75 69 TYR A C 1
ATOM 573 O O . TYR A 1 69 ? 9.103 -5.026 -9.194 1.00 95.75 69 TYR A O 1
ATOM 581 N N . ALA A 1 70 ? 7.783 -3.491 -8.233 1.00 96.50 70 ALA A N 1
ATOM 582 C CA . ALA A 1 70 ? 6.583 -4.321 -8.237 1.00 96.50 70 ALA A CA 1
ATOM 583 C C . ALA A 1 70 ? 6.123 -4.661 -9.666 1.00 96.50 70 ALA A C 1
ATOM 585 O O . ALA A 1 70 ? 5.823 -5.821 -9.941 1.00 96.50 70 ALA A O 1
ATOM 586 N N . GLN A 1 71 ? 6.133 -3.693 -10.589 1.00 96.56 71 GLN A N 1
ATOM 587 C CA . GLN A 1 71 ? 5.854 -3.917 -12.014 1.00 96.56 71 GLN A CA 1
ATOM 588 C C . GLN A 1 71 ? 6.835 -4.932 -12.611 1.00 96.56 71 GLN A C 1
ATOM 590 O O . GLN A 1 71 ? 6.412 -5.927 -13.196 1.00 96.56 71 GLN A O 1
ATOM 595 N N . TYR A 1 72 ? 8.136 -4.747 -12.370 1.00 96.75 72 TYR A N 1
ATOM 596 C CA . TYR A 1 72 ? 9.163 -5.665 -12.857 1.00 96.75 72 TYR A CA 1
ATOM 597 C C . TYR A 1 72 ? 8.968 -7.090 -12.319 1.00 96.75 72 TYR A C 1
ATOM 599 O O . TYR A 1 72 ? 9.000 -8.048 -13.090 1.00 96.75 72 TYR A O 1
ATOM 607 N N . ILE A 1 73 ? 8.723 -7.241 -11.011 1.00 97.06 73 ILE A N 1
ATOM 608 C CA . ILE A 1 73 ? 8.460 -8.540 -10.371 1.00 97.06 73 ILE A CA 1
ATOM 609 C C . ILE A 1 73 ? 7.186 -9.181 -10.939 1.00 97.06 73 ILE A C 1
ATOM 611 O O . ILE A 1 73 ? 7.143 -10.399 -11.109 1.00 97.06 73 ILE A O 1
ATOM 615 N N . LEU A 1 74 ? 6.144 -8.395 -11.223 1.00 96.50 74 LEU A N 1
ATOM 616 C CA . LEU A 1 74 ? 4.903 -8.910 -11.799 1.00 96.50 74 LEU A CA 1
ATOM 617 C C . LEU A 1 74 ? 5.123 -9.463 -13.216 1.00 96.50 74 LEU A C 1
ATOM 619 O O . LEU A 1 74 ? 4.563 -10.508 -13.542 1.00 96.50 74 LEU A O 1
ATOM 623 N N . GLU A 1 75 ? 5.959 -8.800 -14.016 1.00 97.00 75 GLU A N 1
ATOM 624 C CA . GLU A 1 75 ? 6.288 -9.196 -15.392 1.00 97.00 75 GLU A CA 1
ATOM 625 C C . GLU A 1 75 ? 7.293 -10.359 -15.471 1.00 97.00 75 GLU A C 1
ATOM 627 O O . GLU A 1 75 ? 7.130 -11.258 -16.293 1.00 97.00 75 GLU A O 1
ATOM 632 N N . HIS A 1 76 ? 8.320 -10.368 -14.615 1.00 96.25 76 HIS A N 1
ATOM 633 C CA . HIS A 1 76 ? 9.466 -11.287 -14.719 1.00 96.25 76 HIS A CA 1
ATOM 634 C C . HIS A 1 76 ? 9.477 -12.385 -13.643 1.00 96.25 76 HIS A C 1
ATOM 636 O O . HIS A 1 76 ? 10.279 -13.314 -13.705 1.00 96.25 76 HIS A O 1
ATOM 642 N N . GLY A 1 77 ? 8.614 -12.287 -12.630 1.00 94.12 77 GLY A N 1
ATOM 643 C CA . GLY A 1 77 ? 8.515 -13.233 -11.513 1.00 94.12 77 GLY A CA 1
ATOM 644 C C . GLY A 1 77 ? 9.486 -12.977 -10.355 1.00 94.12 77 GLY A C 1
ATOM 645 O O . GLY A 1 77 ? 9.237 -13.441 -9.242 1.00 94.12 77 GLY A O 1
ATOM 646 N N . SER A 1 78 ? 10.556 -12.212 -10.572 1.00 93.38 78 SER A N 1
ATOM 647 C CA . SER A 1 78 ? 11.532 -11.822 -9.548 1.00 93.38 78 SER A CA 1
ATOM 648 C C . SER A 1 78 ? 12.147 -10.464 -9.864 1.00 93.38 78 SER A C 1
ATOM 650 O O . SER A 1 78 ? 12.126 -10.026 -11.011 1.00 93.38 78 SER A O 1
ATOM 652 N N . LEU A 1 79 ? 12.731 -9.809 -8.862 1.00 94.75 79 LEU A N 1
ATOM 653 C CA . LEU A 1 79 ? 13.431 -8.541 -9.059 1.00 94.75 79 LEU A CA 1
ATOM 654 C C . LEU A 1 79 ? 14.756 -8.738 -9.818 1.00 94.75 79 LEU A C 1
ATOM 656 O O . LEU A 1 79 ? 15.435 -9.749 -9.627 1.00 94.75 79 LEU A O 1
ATOM 660 N N . MET A 1 80 ? 15.148 -7.764 -10.645 1.00 93.94 80 MET A N 1
ATOM 661 C CA . MET A 1 80 ? 16.461 -7.762 -11.294 1.00 93.94 80 MET A CA 1
ATOM 662 C C . MET A 1 80 ? 17.580 -7.736 -10.255 1.00 93.94 80 MET A C 1
ATOM 664 O O . MET A 1 80 ? 17.477 -7.033 -9.255 1.00 93.94 80 MET A O 1
ATOM 668 N N . ALA A 1 81 ? 18.672 -8.461 -10.503 1.00 92.81 81 ALA A N 1
ATOM 669 C CA . ALA A 1 81 ? 19.821 -8.454 -9.599 1.00 92.81 81 ALA A CA 1
ATOM 670 C C . ALA A 1 81 ? 20.533 -7.094 -9.579 1.00 92.81 81 ALA A C 1
ATOM 672 O O . ALA A 1 81 ? 21.054 -6.694 -8.544 1.00 92.81 81 ALA A O 1
ATOM 673 N N . HIS A 1 82 ? 20.591 -6.403 -10.720 1.00 93.94 82 HIS A N 1
ATOM 674 C CA . HIS A 1 82 ? 21.213 -5.088 -10.848 1.00 93.94 82 HIS A CA 1
ATOM 675 C C . HIS A 1 82 ? 20.259 -4.137 -11.567 1.00 93.94 82 HIS A C 1
ATOM 677 O O . HIS A 1 82 ? 19.769 -4.439 -12.657 1.00 93.94 82 HIS A O 1
ATOM 683 N N . ASP A 1 83 ? 20.001 -2.987 -10.957 1.00 94.38 83 ASP A N 1
ATOM 684 C CA . ASP A 1 83 ? 19.181 -1.928 -11.525 1.00 94.38 83 ASP A CA 1
ATOM 685 C C . ASP A 1 83 ? 20.063 -0.886 -12.215 1.00 94.38 83 ASP A C 1
ATOM 687 O O . ASP A 1 83 ? 20.590 0.029 -11.583 1.00 94.38 83 ASP A O 1
ATOM 691 N N . MET A 1 84 ? 20.211 -1.022 -13.532 1.00 94.75 84 MET A N 1
ATOM 692 C CA . MET A 1 84 ? 21.026 -0.114 -14.348 1.00 94.75 84 MET A CA 1
ATOM 693 C C . MET A 1 84 ? 20.398 1.276 -14.525 1.00 94.75 84 MET A C 1
ATOM 695 O O . MET A 1 84 ? 21.062 2.187 -15.018 1.00 94.75 84 MET A O 1
ATOM 699 N N . MET A 1 85 ? 19.130 1.460 -14.134 1.00 93.19 85 MET A N 1
ATOM 700 C CA . MET A 1 85 ? 18.472 2.771 -14.180 1.00 93.19 85 MET A CA 1
ATOM 701 C C . MET A 1 85 ? 18.868 3.662 -12.999 1.00 93.19 85 MET A C 1
ATOM 703 O O . MET A 1 85 ? 18.629 4.870 -13.034 1.00 93.19 85 MET A O 1
ATOM 707 N N . ARG A 1 86 ? 19.468 3.089 -11.950 1.00 91.31 86 ARG A N 1
ATOM 708 C CA . ARG A 1 86 ? 19.979 3.820 -10.789 1.00 91.31 86 ARG A CA 1
ATOM 709 C C . ARG A 1 86 ? 21.505 3.797 -10.810 1.00 91.31 86 ARG A C 1
ATOM 711 O O . ARG A 1 86 ? 22.106 2.784 -11.132 1.00 91.31 86 ARG A O 1
ATOM 718 N N . TYR A 1 87 ? 22.130 4.921 -10.459 1.00 91.75 87 TYR A N 1
ATOM 719 C CA . TYR A 1 87 ? 23.594 5.064 -10.380 1.00 91.75 87 TYR A CA 1
ATOM 720 C C . TYR A 1 87 ? 24.336 4.683 -11.676 1.00 91.75 87 TYR A C 1
ATOM 722 O O . TYR A 1 87 ? 25.321 3.942 -11.668 1.00 91.75 87 TYR A O 1
ATOM 730 N N . PHE A 1 88 ? 23.869 5.206 -12.813 1.00 91.38 88 PHE A N 1
ATOM 731 C CA . PHE A 1 88 ? 24.539 5.018 -14.099 1.00 91.38 88 PHE A CA 1
ATOM 732 C C . PHE A 1 88 ? 25.994 5.535 -14.056 1.00 91.38 88 PHE A C 1
ATOM 734 O O . PHE A 1 88 ? 26.226 6.624 -13.525 1.00 91.38 88 PHE A O 1
ATOM 741 N N . PRO A 1 89 ? 26.977 4.811 -14.634 1.00 93.62 89 PRO A N 1
ATOM 742 C CA . PRO A 1 89 ? 26.855 3.570 -15.414 1.00 93.62 89 PRO A CA 1
ATOM 743 C C . PRO A 1 89 ? 26.999 2.272 -14.607 1.00 93.62 89 PRO A C 1
ATOM 745 O O . PRO A 1 89 ? 26.924 1.195 -15.190 1.00 93.62 89 PRO A O 1
ATOM 748 N N . LEU A 1 90 ? 27.252 2.352 -13.300 1.00 93.69 90 LEU A N 1
ATOM 749 C CA . LEU A 1 90 ? 27.594 1.188 -12.477 1.00 93.69 90 LEU A CA 1
ATOM 750 C C . LEU A 1 90 ? 26.373 0.331 -12.120 1.00 93.69 90 LEU A C 1
ATOM 752 O O . LEU A 1 90 ? 26.512 -0.877 -11.943 1.00 93.69 90 LEU A O 1
ATOM 756 N N . GLY A 1 91 ? 25.190 0.943 -12.052 1.00 93.25 91 GLY A N 1
ATOM 757 C CA . GLY A 1 91 ? 23.981 0.269 -11.594 1.00 93.25 91 GLY A CA 1
ATOM 758 C C . GLY A 1 91 ? 23.911 0.160 -10.069 1.00 93.25 91 GLY A C 1
ATOM 759 O O . GLY A 1 91 ? 24.858 0.484 -9.349 1.00 93.25 91 GLY A O 1
ATOM 760 N N . LEU A 1 92 ? 22.769 -0.311 -9.575 1.00 93.88 92 LEU A N 1
ATOM 761 C CA . LEU A 1 92 ? 22.550 -0.630 -8.163 1.00 93.88 92 LEU A CA 1
ATOM 762 C C . LEU A 1 92 ? 22.391 -2.135 -7.960 1.00 93.88 92 LEU A C 1
ATOM 764 O O . LEU A 1 92 ? 21.537 -2.738 -8.608 1.00 93.88 92 LEU A O 1
ATOM 768 N N . ASP A 1 93 ? 23.119 -2.729 -7.014 1.00 93.88 93 ASP A N 1
ATOM 769 C CA . ASP A 1 93 ? 22.808 -4.084 -6.541 1.00 93.88 93 ASP A CA 1
ATOM 770 C C . ASP A 1 93 ? 21.530 -4.049 -5.691 1.00 93.88 93 ASP A C 1
ATOM 772 O O . ASP A 1 93 ? 21.491 -3.462 -4.608 1.00 93.88 93 ASP A O 1
ATOM 776 N N . THR A 1 94 ? 20.466 -4.680 -6.182 1.00 91.75 94 THR A N 1
ATOM 777 C CA . THR A 1 94 ? 19.150 -4.650 -5.529 1.00 91.75 94 THR A CA 1
ATOM 778 C C . THR A 1 94 ? 19.082 -5.524 -4.279 1.00 91.75 94 THR A C 1
ATOM 780 O O . THR A 1 94 ? 18.155 -5.371 -3.482 1.00 91.75 94 THR A O 1
ATOM 783 N N . LYS A 1 95 ? 20.054 -6.421 -4.059 1.00 87.00 95 LYS A N 1
ATOM 784 C CA . LYS A 1 95 ? 20.077 -7.310 -2.886 1.00 87.00 95 LYS A CA 1
ATOM 785 C C . LYS A 1 95 ? 20.237 -6.557 -1.566 1.00 87.00 95 LYS A C 1
ATOM 787 O O . LYS A 1 95 ? 19.794 -7.059 -0.537 1.00 87.00 95 LYS A O 1
ATOM 792 N N . GLY A 1 96 ? 20.874 -5.387 -1.595 1.00 80.31 96 GLY A N 1
ATOM 793 C CA . GLY A 1 96 ? 21.073 -4.534 -0.421 1.00 80.31 96 GLY A CA 1
ATOM 794 C C . GLY A 1 96 ? 19.894 -3.609 -0.104 1.00 80.31 96 GLY A C 1
ATOM 795 O O . GLY A 1 96 ? 19.925 -2.923 0.914 1.00 80.31 96 GLY A O 1
ATOM 796 N N . GLU A 1 97 ? 18.866 -3.573 -0.954 1.00 86.12 97 GLU A N 1
ATOM 797 C CA . GLU A 1 97 ? 17.767 -2.610 -0.857 1.00 86.12 97 GLU A CA 1
ATOM 798 C C . GLU A 1 97 ? 16.546 -3.189 -0.121 1.00 86.12 97 GLU A C 1
ATOM 800 O O . GLU A 1 97 ? 16.329 -4.403 -0.051 1.00 86.12 97 GLU A O 1
ATOM 805 N N . ALA A 1 98 ? 15.682 -2.303 0.383 1.00 82.50 98 ALA A N 1
ATOM 806 C CA . ALA A 1 98 ? 14.410 -2.664 1.007 1.00 82.50 98 ALA A CA 1
ATOM 807 C C . ALA A 1 98 ? 13.373 -3.131 -0.039 1.00 82.50 98 ALA A C 1
ATOM 809 O O . ALA A 1 98 ? 12.414 -2.436 -0.361 1.00 82.50 98 ALA A O 1
ATOM 810 N N . THR A 1 99 ? 13.563 -4.333 -0.581 1.00 89.25 99 THR A N 1
ATOM 811 C CA . THR A 1 99 ? 12.750 -4.888 -1.684 1.00 89.25 99 THR A CA 1
ATOM 812 C C . THR A 1 99 ? 11.470 -5.585 -1.225 1.00 89.25 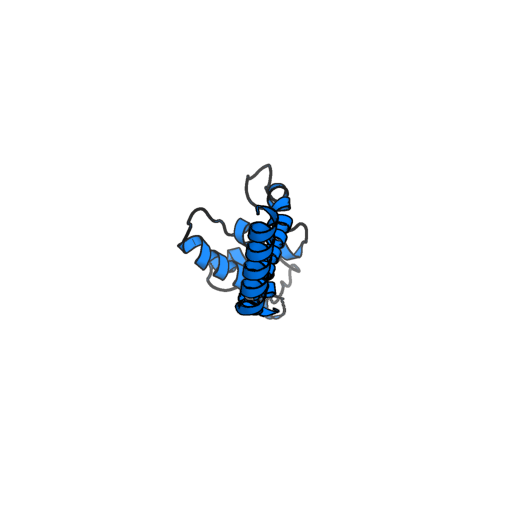99 THR A C 1
ATOM 814 O O . THR A 1 99 ? 10.580 -5.847 -2.035 1.00 89.25 99 THR A O 1
ATOM 817 N N . LEU A 1 100 ? 11.348 -5.869 0.077 1.00 93.31 100 LEU A N 1
ATOM 818 C CA . LEU A 1 100 ? 10.205 -6.581 0.654 1.00 93.31 100 LEU A CA 1
ATOM 819 C C . LEU A 1 100 ? 8.872 -5.900 0.319 1.00 93.31 100 LEU A C 1
ATOM 821 O O . LEU A 1 100 ? 7.902 -6.585 0.005 1.00 93.31 100 LEU A O 1
ATOM 825 N N . ILE A 1 101 ? 8.839 -4.565 0.342 1.00 93.56 101 ILE A N 1
ATOM 826 C CA . ILE A 1 101 ? 7.632 -3.776 0.070 1.00 93.56 101 ILE A CA 1
ATOM 827 C C . ILE A 1 101 ? 7.109 -4.063 -1.344 1.00 93.56 101 ILE A C 1
ATOM 829 O O . ILE A 1 101 ? 5.925 -4.344 -1.511 1.00 93.56 101 ILE A O 1
ATOM 833 N N . SER A 1 102 ? 7.986 -4.106 -2.349 1.00 95.56 102 SER A N 1
ATOM 834 C CA . SER A 1 102 ? 7.603 -4.420 -3.731 1.00 95.56 102 SER A CA 1
ATOM 835 C C . SER A 1 102 ? 7.020 -5.825 -3.873 1.00 95.56 102 SER A C 1
ATOM 837 O O . SER A 1 102 ? 6.019 -6.006 -4.566 1.00 95.56 102 SER A O 1
ATOM 839 N N . TYR A 1 103 ? 7.582 -6.821 -3.181 1.00 96.19 103 TYR A N 1
ATOM 840 C CA . TYR A 1 103 ? 7.001 -8.166 -3.164 1.00 96.19 103 TYR A CA 1
ATOM 841 C C . TYR A 1 103 ? 5.634 -8.185 -2.475 1.00 96.19 103 TYR A C 1
ATOM 843 O O . TYR A 1 103 ? 4.700 -8.791 -3.000 1.00 96.19 103 TYR A O 1
ATOM 851 N N . VAL A 1 104 ? 5.491 -7.500 -1.337 1.00 96.38 104 VAL A N 1
ATOM 852 C CA . VAL A 1 104 ? 4.212 -7.376 -0.623 1.00 96.38 104 VAL A CA 1
ATOM 853 C C . VAL A 1 104 ? 3.139 -6.771 -1.528 1.00 96.38 104 VAL A C 1
ATOM 855 O O . VAL A 1 104 ? 2.048 -7.333 -1.612 1.00 96.38 104 VAL A O 1
ATOM 858 N N . ILE A 1 105 ? 3.457 -5.696 -2.254 1.00 96.56 105 ILE A N 1
ATOM 859 C CA . ILE A 1 105 ? 2.546 -5.065 -3.220 1.00 96.56 105 ILE A CA 1
ATOM 860 C C . ILE A 1 105 ? 2.116 -6.072 -4.294 1.00 96.56 105 ILE A C 1
ATOM 862 O O . ILE A 1 105 ? 0.921 -6.217 -4.547 1.00 96.56 105 ILE A O 1
ATOM 866 N N . VAL A 1 106 ? 3.053 -6.822 -4.884 1.00 97.44 106 VAL A N 1
ATOM 867 C CA . VAL A 1 106 ? 2.736 -7.816 -5.926 1.00 97.44 106 VAL A CA 1
ATOM 868 C C . VAL A 1 106 ? 1.849 -8.939 -5.399 1.00 97.44 106 VAL A C 1
ATOM 870 O O . VAL A 1 106 ? 0.882 -9.316 -6.062 1.00 97.44 106 VAL A O 1
ATOM 873 N N . TYR A 1 107 ? 2.147 -9.495 -4.224 1.00 96.88 107 TYR A N 1
ATOM 874 C CA . TYR A 1 107 ? 1.327 -10.566 -3.655 1.00 96.88 107 TYR A CA 1
ATOM 875 C C . TYR A 1 107 ? -0.058 -10.066 -3.250 1.00 96.88 107 TYR A C 1
ATOM 877 O O . TYR A 1 107 ? -1.052 -10.735 -3.534 1.00 96.88 107 TYR A O 1
ATOM 885 N N . LEU A 1 108 ? -0.142 -8.873 -2.660 1.00 97.19 108 LEU A N 1
ATOM 886 C CA . LEU A 1 108 ? -1.415 -8.250 -2.318 1.00 97.19 108 LEU A CA 1
ATOM 887 C C . LEU A 1 108 ? -2.249 -7.971 -3.575 1.00 97.19 108 LEU A C 1
ATOM 889 O O . LEU A 1 108 ? -3.446 -8.259 -3.590 1.00 97.19 108 LEU A O 1
ATOM 893 N N . TYR A 1 109 ? -1.608 -7.505 -4.649 1.00 97.50 109 TYR A N 1
ATOM 894 C CA . TYR A 1 109 ? -2.238 -7.347 -5.954 1.00 97.50 109 TYR A CA 1
ATOM 895 C C . TYR A 1 109 ? -2.753 -8.674 -6.495 1.00 97.50 109 TYR A C 1
ATOM 897 O O . TYR A 1 109 ? -3.928 -8.754 -6.827 1.00 97.50 109 TYR A O 1
ATOM 905 N N . LYS A 1 110 ? -1.944 -9.737 -6.508 1.00 96.75 110 LYS A N 1
ATOM 906 C CA . LYS A 1 110 ? -2.388 -11.062 -6.974 1.00 96.75 110 LYS A CA 1
ATOM 907 C C . LYS A 1 110 ? -3.607 -11.569 -6.199 1.00 96.75 110 LYS A C 1
ATOM 909 O O . LYS A 1 110 ? -4.536 -12.086 -6.812 1.00 96.75 110 LYS A O 1
ATOM 914 N N . ILE A 1 111 ? -3.624 -11.393 -4.876 1.00 96.81 111 ILE A N 1
ATOM 915 C CA . ILE A 1 111 ? -4.746 -11.810 -4.023 1.00 96.81 111 ILE A CA 1
ATOM 916 C C . ILE A 1 111 ? -5.998 -10.988 -4.336 1.00 96.81 111 ILE A C 1
ATOM 918 O O . ILE A 1 111 ? -7.056 -11.555 -4.580 1.00 96.81 111 ILE A O 1
ATOM 922 N N 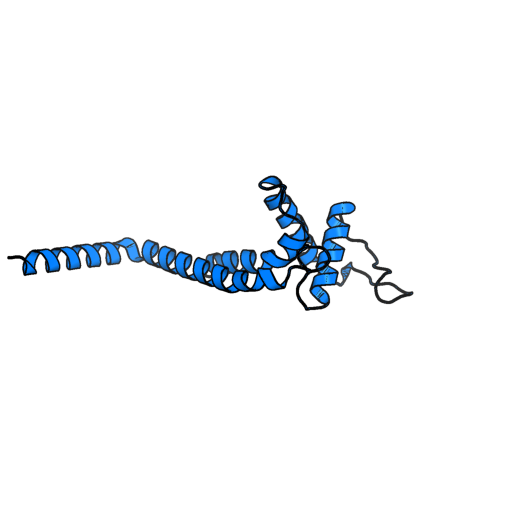. ILE A 1 112 ? -5.903 -9.658 -4.341 1.00 96.31 112 ILE A N 1
ATOM 923 C CA . ILE A 1 112 ? -7.077 -8.792 -4.511 1.00 96.31 112 ILE A CA 1
ATOM 924 C C . ILE A 1 112 ? -7.589 -8.833 -5.954 1.00 96.31 112 ILE A C 1
ATOM 926 O O . ILE A 1 112 ? -8.797 -8.925 -6.170 1.00 96.31 112 ILE A O 1
ATOM 930 N N . HIS A 1 113 ? -6.688 -8.814 -6.936 1.00 96.19 113 HIS A N 1
ATOM 931 C CA . HIS A 1 113 ? -7.026 -8.871 -8.356 1.00 96.19 113 HIS A CA 1
ATOM 932 C C . HIS A 1 113 ? -7.713 -10.190 -8.732 1.00 96.19 113 HIS A C 1
ATOM 934 O O . HIS A 1 113 ? -8.589 -10.200 -9.593 1.00 96.19 113 HIS A O 1
ATOM 940 N N . PHE A 1 114 ? -7.384 -11.292 -8.045 1.00 96.00 114 PHE A N 1
ATOM 941 C CA . PHE A 1 114 ? -8.086 -12.567 -8.202 1.00 96.00 114 PHE A CA 1
ATOM 942 C C . PHE A 1 114 ? -9.583 -12.463 -7.862 1.00 96.00 114 PHE A C 1
ATOM 944 O O . PHE A 1 114 ? -10.408 -13.050 -8.556 1.00 96.00 114 PHE A O 1
ATOM 951 N N . PHE A 1 115 ? -9.951 -11.693 -6.830 1.00 96.56 115 PHE A N 1
ATOM 952 C CA . PHE A 1 115 ? -11.357 -11.463 -6.467 1.00 96.56 115 PHE A CA 1
ATOM 953 C C . PHE A 1 115 ? -12.003 -10.310 -7.242 1.00 96.56 115 PHE A C 1
ATOM 955 O O . PHE A 1 115 ? -13.223 -10.284 -7.403 1.00 96.56 115 PHE A O 1
ATOM 962 N N . ASN A 1 116 ? -11.208 -9.342 -7.699 1.00 94.88 116 ASN A N 1
ATOM 963 C CA . ASN A 1 116 ? -11.681 -8.186 -8.445 1.00 94.88 116 ASN A CA 1
ATOM 964 C C . ASN A 1 116 ? -10.671 -7.771 -9.521 1.00 94.88 116 ASN A C 1
ATOM 966 O O . ASN A 1 116 ? -9.724 -7.029 -9.256 1.00 94.88 116 ASN A O 1
ATOM 970 N N . SER A 1 117 ? -10.942 -8.170 -10.762 1.00 93.62 117 SER A N 1
ATOM 971 C CA . SER A 1 117 ? -10.082 -7.886 -11.912 1.00 93.62 117 SER A CA 1
ATOM 972 C C . SER A 1 117 ? -10.008 -6.402 -12.297 1.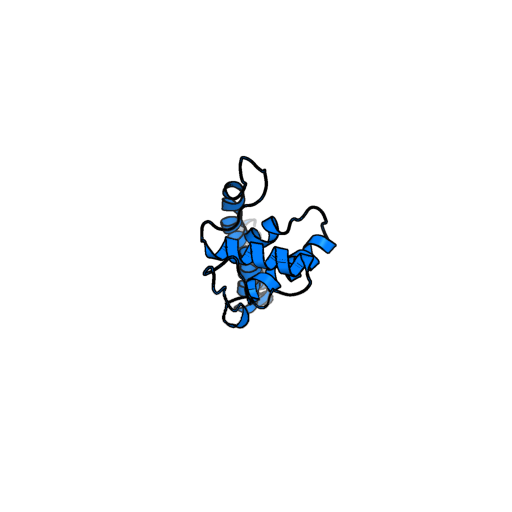00 93.62 117 SER A C 1
ATOM 974 O O . SER A 1 117 ? -9.178 -6.031 -13.121 1.00 93.62 117 SER A O 1
ATOM 976 N N . ALA A 1 118 ? -10.859 -5.536 -11.735 1.00 93.62 118 ALA A N 1
ATOM 977 C CA . ALA A 1 118 ? -10.790 -4.093 -11.972 1.00 93.62 118 ALA A CA 1
ATOM 978 C C . ALA A 1 118 ? -9.689 -3.406 -11.144 1.00 93.62 118 ALA A C 1
ATOM 980 O O . ALA A 1 118 ? -9.351 -2.252 -11.402 1.00 93.62 118 ALA A O 1
ATOM 981 N N . VAL A 1 119 ? -9.133 -4.091 -10.141 1.00 93.69 119 VAL A N 1
ATOM 982 C CA . VAL A 1 119 ? -8.069 -3.543 -9.296 1.00 93.69 119 VAL A CA 1
ATOM 983 C C . VAL A 1 119 ? -6.753 -3.504 -10.064 1.00 93.69 119 VAL A C 1
ATOM 985 O O . VAL A 1 119 ? -6.331 -4.515 -10.624 1.00 93.69 119 VAL A O 1
ATOM 988 N N . THR A 1 120 ? -6.087 -2.349 -10.059 1.00 95.06 120 THR A N 1
ATOM 989 C CA . THR A 1 120 ? -4.777 -2.161 -10.695 1.00 95.06 120 THR A CA 1
ATOM 990 C C . THR A 1 120 ? -3.639 -2.259 -9.680 1.00 95.06 120 THR A C 1
ATOM 992 O O . THR A 1 120 ? -3.852 -2.126 -8.472 1.00 95.06 120 THR A O 1
ATOM 995 N N . LEU A 1 121 ? -2.416 -2.491 -10.163 1.00 95.62 121 LEU A N 1
ATOM 996 C CA . LEU A 1 121 ? -1.228 -2.557 -9.310 1.00 95.62 121 LEU A CA 1
ATOM 997 C C . LEU A 1 121 ? -0.971 -1.214 -8.611 1.00 95.62 121 LEU A C 1
ATOM 999 O O . LEU A 1 121 ? -0.647 -1.191 -7.427 1.00 95.62 121 LEU A O 1
ATOM 1003 N N . GLU A 1 122 ? -1.190 -0.104 -9.316 1.00 94.88 122 GLU A N 1
ATOM 1004 C CA . GLU A 1 122 ? -1.025 1.251 -8.789 1.00 94.88 122 GLU A CA 1
ATOM 1005 C C . GLU A 1 122 ? -2.020 1.547 -7.661 1.00 94.88 122 GLU A C 1
ATOM 1007 O O . GLU A 1 122 ? -1.661 2.149 -6.656 1.00 94.88 122 GLU A O 1
ATOM 1012 N N . TYR A 1 123 ? -3.265 1.069 -7.766 1.00 94.25 123 TYR A N 1
ATOM 1013 C CA . TYR A 1 123 ? -4.213 1.188 -6.657 1.00 94.25 123 TYR A CA 1
ATOM 1014 C C . TYR A 1 123 ? -3.724 0.438 -5.410 1.00 94.25 123 TYR A C 1
ATOM 1016 O O . TYR A 1 123 ? -3.863 0.932 -4.290 1.00 94.25 123 TYR A O 1
ATOM 1024 N N . ILE A 1 124 ? -3.133 -0.747 -5.598 1.00 95.75 124 ILE A N 1
ATOM 1025 C CA . ILE A 1 124 ? -2.597 -1.547 -4.494 1.00 95.75 124 ILE A CA 1
ATOM 1026 C C . ILE A 1 124 ? -1.403 -0.866 -3.825 1.00 95.75 124 ILE A C 1
ATOM 1028 O O . ILE A 1 124 ? -1.345 -0.842 -2.596 1.00 95.75 124 ILE A O 1
ATOM 1032 N N . ASP A 1 125 ? -0.504 -0.271 -4.608 1.00 94.50 125 ASP A N 1
ATOM 1033 C CA . ASP A 1 125 ? 0.617 0.532 -4.103 1.00 94.50 125 ASP A CA 1
ATOM 1034 C C . ASP A 1 125 ? 0.149 1.693 -3.204 1.00 94.50 125 ASP A C 1
ATOM 1036 O O . ASP A 1 125 ? 0.750 1.971 -2.169 1.00 94.50 125 ASP A O 1
ATOM 1040 N N . VAL A 1 126 ? -0.995 2.310 -3.507 1.00 94.06 126 VAL A N 1
ATOM 1041 C CA . VAL A 1 126 ? -1.528 3.398 -2.670 1.00 94.06 126 VAL A CA 1
ATOM 1042 C C . VAL A 1 126 ? -2.307 2.883 -1.452 1.00 94.06 126 VAL A C 1
ATOM 1044 O O . VAL A 1 126 ? -2.284 3.502 -0.385 1.00 94.06 126 VAL A O 1
ATOM 1047 N N . ILE A 1 127 ? -3.021 1.759 -1.571 1.00 94.12 127 ILE A N 1
ATOM 1048 C CA . ILE A 1 127 ? -3.934 1.279 -0.518 1.00 94.12 127 ILE A CA 1
ATOM 1049 C C . ILE A 1 127 ? -3.277 0.321 0.489 1.00 94.12 127 ILE A C 1
ATOM 1051 O O . ILE A 1 127 ? -3.795 0.177 1.604 1.00 94.12 127 ILE A O 1
ATOM 1055 N N . TYR A 1 128 ? -2.142 -0.314 0.155 1.00 94.56 128 TYR A N 1
ATOM 1056 C CA . TYR A 1 128 ? -1.494 -1.281 1.053 1.00 94.56 128 TYR A CA 1
ATOM 1057 C C . TYR A 1 1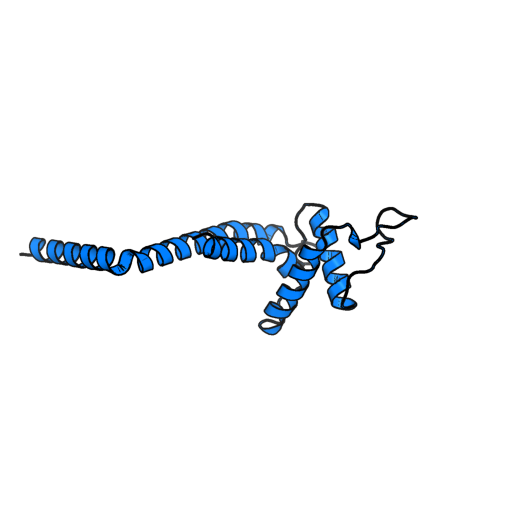28 ? -1.197 -0.717 2.454 1.00 94.56 128 TYR A C 1
ATOM 1059 O O . TYR A 1 128 ? -1.460 -1.443 3.417 1.00 94.56 128 TYR A O 1
ATOM 1067 N N . PRO A 1 129 ? -0.756 0.548 2.653 1.00 92.94 129 PRO A N 1
ATOM 1068 C CA . PRO A 1 129 ? -0.469 1.052 3.994 1.00 92.94 129 PRO A CA 1
ATOM 1069 C C . PRO A 1 129 ? -1.725 1.089 4.868 1.00 92.94 129 PRO A C 1
ATOM 1071 O O . PRO A 1 129 ? -1.656 0.838 6.069 1.00 92.94 129 PRO A O 1
ATOM 1074 N N . VAL A 1 130 ? -2.894 1.355 4.272 1.00 94.25 130 VAL A N 1
ATOM 1075 C CA . VAL A 1 130 ? -4.182 1.357 4.981 1.00 94.25 130 VAL A CA 1
ATOM 1076 C C . VAL A 1 130 ? -4.562 -0.059 5.407 1.00 94.25 130 VAL A C 1
ATOM 1078 O O . VAL A 1 130 ? -4.965 -0.263 6.552 1.00 94.25 130 VAL A O 1
ATOM 1081 N N . ILE A 1 131 ? -4.388 -1.036 4.514 1.00 95.25 131 ILE A N 1
ATOM 1082 C CA . ILE A 1 131 ? -4.667 -2.452 4.792 1.00 95.25 131 ILE A CA 1
ATOM 1083 C C . ILE A 1 131 ? -3.780 -2.951 5.936 1.00 95.25 131 ILE A C 1
ATOM 1085 O O . ILE A 1 131 ? -4.287 -3.463 6.935 1.00 95.25 131 ILE A O 1
ATOM 1089 N N . PHE A 1 132 ? -2.465 -2.745 5.834 1.00 95.25 132 PHE A N 1
ATOM 1090 C CA . PHE A 1 132 ? -1.524 -3.175 6.868 1.00 95.25 132 PHE A CA 1
ATOM 1091 C C . PHE A 1 132 ? -1.719 -2.431 8.189 1.00 95.25 132 PHE A C 1
ATOM 1093 O O . PHE A 1 132 ? -1.537 -3.029 9.248 1.00 95.25 132 PHE A O 1
ATOM 1100 N N . PHE A 1 133 ? -2.150 -1.169 8.160 1.00 94.50 133 PHE A N 1
ATOM 1101 C CA . PHE A 1 133 ? -2.501 -0.437 9.373 1.00 94.50 133 PHE A CA 1
ATOM 1102 C C . PHE A 1 133 ? -3.700 -1.070 10.099 1.00 94.50 133 PHE A C 1
ATOM 1104 O O . PHE A 1 133 ? -3.638 -1.278 11.310 1.00 94.50 133 PHE A O 1
ATOM 1111 N N . VAL A 1 134 ? -4.765 -1.433 9.374 1.00 94.50 134 VAL A N 1
ATOM 1112 C CA . VAL A 1 134 ? -5.933 -2.115 9.962 1.00 94.50 134 VAL A CA 1
ATOM 1113 C C . VAL A 1 134 ? -5.550 -3.485 10.522 1.00 94.50 134 VAL A C 1
ATOM 1115 O O . VAL A 1 134 ? -5.928 -3.803 11.647 1.00 94.50 134 VAL A O 1
ATOM 1118 N N . ILE A 1 135 ? -4.759 -4.270 9.784 1.00 94.00 135 ILE A N 1
ATOM 1119 C CA . ILE A 1 135 ? -4.248 -5.564 10.264 1.00 94.00 135 ILE A CA 1
ATOM 1120 C C . ILE A 1 135 ? -3.412 -5.374 11.535 1.00 94.00 135 ILE A C 1
ATOM 1122 O O . ILE A 1 135 ? -3.586 -6.107 12.504 1.00 94.00 135 ILE A O 1
ATOM 1126 N N . SER A 1 136 ? -2.546 -4.358 11.564 1.00 94.12 136 SER A N 1
ATOM 1127 C CA . SER A 1 136 ? -1.707 -4.074 12.731 1.00 94.12 136 SER A CA 1
ATOM 1128 C C . SER A 1 136 ? -2.547 -3.744 13.963 1.00 94.12 136 SER A C 1
ATOM 1130 O O . SER A 1 136 ? -2.242 -4.245 15.039 1.00 94.12 136 SER A O 1
ATOM 1132 N N . LEU A 1 137 ? -3.631 -2.969 13.823 1.00 92.44 137 LEU A N 1
ATOM 1133 C CA . LEU A 1 137 ? -4.537 -2.690 14.944 1.00 92.44 137 LEU A CA 1
ATOM 1134 C C . LEU A 1 137 ? -5.130 -3.965 15.551 1.00 92.44 137 LEU A C 1
ATOM 1136 O O . LEU A 1 137 ? -5.273 -4.037 16.765 1.00 92.44 137 LEU A O 1
ATOM 1140 N N . VAL A 1 138 ? -5.449 -4.961 14.722 1.00 90.31 138 VAL A N 1
ATOM 1141 C CA . VAL A 1 138 ? -5.959 -6.256 15.192 1.00 90.31 138 VAL A CA 1
ATOM 1142 C C . VAL A 1 138 ? -4.862 -7.078 15.866 1.00 90.31 138 VAL A C 1
ATOM 1144 O O . VAL A 1 138 ? -5.126 -7.727 16.865 1.00 90.31 138 VAL A O 1
ATOM 1147 N N . CYS A 1 139 ? -3.631 -7.054 15.353 1.00 90.94 139 CYS A N 1
ATOM 1148 C CA . CYS A 1 139 ? -2.522 -7.802 15.953 1.00 90.94 139 CYS A CA 1
ATOM 1149 C C . CYS A 1 139 ? -2.045 -7.220 17.293 1.00 90.94 139 CYS A C 1
ATOM 1151 O O . CYS A 1 139 ? -1.506 -7.957 18.115 1.00 90.94 139 CYS A O 1
ATOM 1153 N N . PHE A 1 140 ? -2.175 -5.905 17.491 1.00 88.31 140 PHE A N 1
ATOM 1154 C CA . PHE A 1 140 ? -1.703 -5.223 18.699 1.00 88.31 140 PHE A CA 1
ATOM 1155 C C . PHE A 1 140 ? -2.705 -5.222 19.863 1.00 88.31 140 PHE A C 1
ATOM 1157 O O . PHE A 1 140 ? -2.289 -4.934 20.985 1.00 88.31 140 PHE A O 1
ATOM 1164 N N . PHE A 1 141 ? -3.988 -5.483 19.610 1.00 82.06 141 PHE A N 1
ATOM 1165 C CA . PHE A 1 141 ? -5.073 -5.349 20.587 1.00 82.06 141 PHE A CA 1
ATOM 1166 C C . PHE A 1 141 ? -5.639 -6.710 20.998 1.00 82.06 141 PHE A C 1
ATOM 1168 O O . PHE A 1 141 ? -5.850 -6.909 22.216 1.00 82.06 141 PHE A O 1
#